Protein AF-A0A4C1X6K2-F1 (afdb_monomer_lite)

Radius of gyration: 17.64 Å; chains: 1; bounding box: 57×26×46 Å

pLDDT: mean 77.73, std 18.04, range [33.28, 96.62]

Sequence (104 aa):
MPGLHSVGFIIKNNSSNKIEEIRGINDRIALLNIRLHSYKDKEETGTVIRAQSSIKCVNKEKDIKTDTFYENLQSTIQAALKNLIVIADFNDEKKSREKEKNTR

Foldseek 3Di:
DPPPAADDDDDDPVQPVQWPDWDDLDRFKIKTWGWDQDPPRDTDIFMEIEGEADQDDPDPVVVVVRVVRVVSVVVVVVPTDPHYHYDYDHNDPPPPVVVVVPPD

Structure (mmCIF, N/CA/C/O backbone):
data_AF-A0A4C1X6K2-F1
#
_entry.id   AF-A0A4C1X6K2-F1
#
loop_
_atom_site.group_PDB
_atom_site.id
_atom_site.type_symbol
_atom_site.label_atom_id
_atom_site.label_alt_id
_atom_site.label_comp_id
_atom_site.label_asym_id
_atom_site.label_entity_id
_atom_site.label_seq_id
_atom_site.pdbx_PDB_ins_code
_atom_site.Cartn_x
_atom_site.Cartn_y
_atom_site.Cartn_z
_atom_site.occupancy
_atom_site.B_iso_or_equiv
_atom_site.auth_seq_id
_atom_site.auth_comp_id
_atom_site.auth_asym_id
_atom_site.auth_atom_id
_atom_site.pdbx_PDB_model_num
ATOM 1 N N . MET A 1 1 ? 5.127 -8.724 -21.320 1.00 33.28 1 MET A N 1
ATOM 2 C CA . MET A 1 1 ? 3.770 -9.299 -21.347 1.00 33.28 1 MET A CA 1
ATOM 3 C C . MET A 1 1 ? 3.020 -8.814 -20.118 1.00 33.28 1 MET A C 1
ATOM 5 O O . MET A 1 1 ? 3.642 -8.803 -19.056 1.00 33.28 1 MET A O 1
ATOM 9 N N . PRO A 1 2 ? 1.752 -8.392 -20.249 1.00 43.28 2 PRO A N 1
ATOM 10 C CA . PRO A 1 2 ? 0.874 -8.180 -19.097 1.00 43.28 2 PRO A CA 1
ATOM 11 C C . PRO A 1 2 ? 0.871 -9.440 -18.217 1.00 43.28 2 PRO A C 1
ATOM 13 O O . PRO A 1 2 ? 0.842 -10.546 -18.753 1.00 43.28 2 PRO A O 1
ATOM 16 N N . GLY A 1 3 ? 0.967 -9.291 -16.894 1.00 53.56 3 GLY A N 1
ATOM 17 C CA . GLY A 1 3 ? 0.905 -10.418 -15.948 1.00 53.56 3 GLY A CA 1
ATOM 18 C C . GLY A 1 3 ? 2.227 -11.126 -15.612 1.00 53.56 3 GLY A C 1
ATOM 19 O O . GLY A 1 3 ? 2.212 -12.085 -14.852 1.00 53.56 3 GLY A O 1
ATOM 20 N N . LEU A 1 4 ? 3.381 -10.667 -16.115 1.00 60.88 4 LEU A N 1
ATOM 21 C CA . LEU A 1 4 ? 4.676 -11.301 -15.799 1.00 60.88 4 LEU A CA 1
ATOM 22 C C . LEU A 1 4 ? 5.222 -10.936 -14.400 1.00 60.88 4 LEU A C 1
ATOM 24 O O . LEU A 1 4 ? 6.038 -11.666 -13.845 1.00 60.88 4 LEU A O 1
ATOM 28 N N . HIS A 1 5 ? 4.804 -9.799 -13.836 1.00 69.38 5 HIS A N 1
ATOM 29 C CA . HIS A 1 5 ? 5.351 -9.248 -12.588 1.00 69.38 5 HIS A CA 1
ATOM 30 C C . HIS A 1 5 ? 4.257 -8.654 -11.696 1.00 69.38 5 HIS A C 1
ATOM 32 O O . HIS A 1 5 ? 4.400 -7.522 -11.249 1.00 69.38 5 HIS A O 1
ATOM 38 N N . SER A 1 6 ? 3.150 -9.375 -11.507 1.00 74.38 6 SER A N 1
ATOM 39 C CA . SER A 1 6 ? 2.032 -8.917 -10.677 1.00 74.38 6 SER A CA 1
ATOM 40 C C . SER A 1 6 ? 2.308 -9.106 -9.187 1.00 74.38 6 SER A C 1
ATOM 42 O O . SER A 1 6 ? 2.766 -10.172 -8.772 1.00 74.38 6 SER A O 1
ATOM 44 N N . VAL A 1 7 ? 1.928 -8.125 -8.374 1.00 87.12 7 VAL A N 1
ATOM 45 C CA . VAL A 1 7 ? 1.872 -8.250 -6.911 1.00 87.12 7 VAL A CA 1
ATOM 46 C C . VAL A 1 7 ? 0.428 -8.285 -6.414 1.00 87.12 7 VAL A C 1
ATOM 48 O O . VAL A 1 7 ? -0.476 -7.735 -7.037 1.00 87.12 7 VAL A O 1
ATOM 51 N N . GLY A 1 8 ? 0.205 -8.929 -5.271 1.00 89.44 8 GLY A N 1
ATOM 52 C CA . GLY A 1 8 ? -1.115 -9.017 -4.656 1.00 89.44 8 GLY A CA 1
ATOM 53 C C . GLY A 1 8 ? -1.045 -9.445 -3.195 1.00 89.44 8 GLY A C 1
ATOM 54 O O . GLY A 1 8 ? 0.032 -9.735 -2.666 1.00 89.44 8 GLY A O 1
ATOM 55 N N . PHE A 1 9 ? -2.211 -9.486 -2.554 1.00 92.38 9 PHE A N 1
ATOM 56 C CA . PHE A 1 9 ? -2.372 -9.886 -1.160 1.00 92.38 9 PHE A CA 1
ATOM 57 C C . PHE A 1 9 ? -3.261 -11.123 -1.068 1.00 92.38 9 PHE A C 1
ATOM 59 O O . PHE A 1 9 ? -4.305 -11.197 -1.709 1.00 92.38 9 PHE A O 1
ATOM 66 N N . ILE A 1 10 ? -2.867 -12.073 -0.224 1.00 92.31 10 ILE A N 1
ATOM 67 C CA . ILE A 1 10 ? -3.746 -13.145 0.241 1.00 92.31 10 ILE A CA 1
ATOM 68 C C . ILE A 1 10 ? -4.108 -12.802 1.679 1.00 92.31 10 ILE A C 1
ATOM 70 O O . ILE A 1 10 ? -3.229 -12.683 2.533 1.00 92.31 10 ILE A O 1
ATOM 74 N N . ILE A 1 11 ? -5.399 -12.615 1.940 1.00 91.94 11 ILE A N 1
ATOM 75 C CA . ILE A 1 11 ? -5.901 -12.151 3.233 1.00 91.94 11 ILE A CA 1
ATOM 76 C C . ILE A 1 11 ? -6.815 -13.230 3.805 1.00 91.94 11 ILE A C 1
ATOM 78 O O . ILE A 1 11 ? -7.683 -13.758 3.111 1.00 91.94 11 ILE A O 1
ATOM 82 N N . LYS A 1 12 ? -6.613 -13.583 5.080 1.00 92.81 12 LYS A N 1
ATOM 83 C CA . LYS A 1 12 ? -7.491 -14.539 5.765 1.00 92.81 12 LYS A CA 1
ATOM 84 C C . LYS A 1 12 ? -8.904 -13.962 5.862 1.00 92.81 12 LYS A C 1
ATOM 86 O O . LYS A 1 12 ? -9.071 -12.792 6.198 1.00 92.81 12 LYS A O 1
ATOM 91 N N . ASN A 1 13 ? -9.915 -14.801 5.634 1.00 90.50 13 ASN A N 1
ATOM 92 C CA . ASN A 1 13 ? -11.314 -14.366 5.580 1.00 90.50 13 ASN A CA 1
ATOM 93 C C . ASN A 1 13 ? -11.777 -13.645 6.861 1.00 90.50 13 ASN A C 1
ATOM 95 O O . ASN A 1 13 ? -12.515 -12.669 6.797 1.00 90.50 13 ASN A O 1
ATOM 99 N N . ASN A 1 14 ? -11.288 -14.068 8.029 1.00 90.69 14 ASN A N 1
ATOM 100 C CA . ASN A 1 14 ? -11.596 -13.448 9.322 1.00 90.69 14 ASN A CA 1
ATOM 101 C C . ASN A 1 14 ? -10.994 -12.041 9.524 1.00 90.69 14 ASN A C 1
ATOM 103 O O . ASN A 1 14 ? -11.286 -11.401 10.530 1.00 90.69 14 ASN A O 1
ATOM 107 N N . SER A 1 15 ? -10.160 -11.572 8.595 1.00 88.12 15 SER A N 1
ATOM 108 C CA . SER A 1 15 ? -9.616 -10.211 8.563 1.00 88.12 15 SER A CA 1
ATOM 109 C C . SER A 1 15 ? -10.221 -9.360 7.443 1.00 88.12 15 SER A C 1
ATOM 111 O O . SER A 1 15 ? -9.826 -8.208 7.289 1.00 88.12 15 SER A O 1
ATOM 113 N N . SER A 1 16 ? -11.155 -9.901 6.651 1.00 88.81 16 SER A N 1
ATOM 114 C CA . SER A 1 16 ? -11.747 -9.202 5.500 1.00 88.81 16 SER A CA 1
ATOM 115 C C . SER A 1 16 ? -12.505 -7.938 5.906 1.00 88.81 16 SER A C 1
ATOM 117 O O . SER A 1 16 ? -12.377 -6.906 5.259 1.00 88.81 16 SER A O 1
ATOM 119 N N . ASN A 1 17 ? -13.206 -7.982 7.039 1.00 91.75 17 ASN A N 1
ATOM 120 C CA . ASN A 1 17 ? -13.929 -6.848 7.616 1.00 91.75 17 ASN A CA 1
ATOM 121 C C . ASN A 1 17 ? -13.021 -5.709 8.113 1.00 91.75 17 ASN A C 1
ATOM 123 O O . ASN A 1 17 ? -13.517 -4.631 8.434 1.00 91.75 17 ASN A O 1
ATOM 127 N N . LYS A 1 18 ? -11.709 -5.947 8.209 1.00 92.25 18 LYS A N 1
ATOM 128 C CA . LYS A 1 18 ? -10.715 -4.946 8.611 1.00 92.25 18 LYS A CA 1
ATOM 129 C C . LYS A 1 18 ? -10.070 -4.250 7.416 1.00 92.25 18 LYS A C 1
ATOM 131 O O . LYS A 1 18 ? -9.297 -3.322 7.624 1.00 92.25 18 LYS A O 1
ATOM 136 N N . ILE A 1 19 ? -10.320 -4.718 6.194 1.00 94.69 19 ILE A N 1
ATOM 137 C CA . ILE A 1 19 ? -9.764 -4.124 4.979 1.00 94.69 19 ILE A CA 1
ATOM 138 C C . ILE A 1 19 ? -10.506 -2.818 4.706 1.00 94.69 19 ILE A C 1
ATOM 140 O O . ILE A 1 19 ? -11.718 -2.826 4.520 1.00 94.69 19 ILE A O 1
ATOM 144 N N . GLU A 1 20 ? -9.759 -1.723 4.637 1.00 94.69 20 GLU A N 1
ATOM 145 C CA . GLU A 1 20 ? -10.288 -0.420 4.226 1.00 94.69 20 GLU A CA 1
ATOM 146 C C . GLU A 1 20 ? -10.143 -0.233 2.719 1.00 94.69 20 GLU A C 1
ATOM 148 O O . GLU A 1 20 ? -11.038 0.271 2.047 1.00 94.69 20 GLU A O 1
ATOM 153 N N . GLU A 1 21 ? -9.004 -0.657 2.169 1.00 95.31 21 GLU A N 1
ATOM 154 C CA . GLU A 1 21 ? -8.699 -0.459 0.760 1.00 95.31 21 GLU A CA 1
ATOM 155 C C . GLU A 1 21 ? -7.660 -1.463 0.266 1.00 95.31 21 GLU A C 1
ATOM 157 O O . GLU A 1 21 ? -6.667 -1.731 0.944 1.00 95.31 21 GLU A O 1
ATOM 162 N N . ILE A 1 22 ? -7.849 -1.951 -0.961 1.00 95.06 22 ILE A N 1
ATOM 163 C CA . ILE A 1 22 ? -6.799 -2.593 -1.755 1.00 95.06 22 ILE A CA 1
ATOM 164 C C . ILE A 1 22 ? -6.659 -1.793 -3.044 1.00 95.06 22 ILE A C 1
ATOM 166 O O . ILE A 1 22 ? -7.628 -1.652 -3.791 1.00 95.06 22 ILE A O 1
ATOM 170 N N . ARG A 1 23 ? -5.455 -1.295 -3.326 1.00 94.56 23 ARG A N 1
ATOM 171 C CA . ARG A 1 23 ? -5.187 -0.509 -4.534 1.00 94.56 23 ARG A CA 1
ATOM 172 C C . ARG A 1 23 ? -3.908 -0.983 -5.212 1.00 94.56 23 ARG A C 1
ATOM 174 O O . ARG A 1 23 ? -2.851 -1.062 -4.586 1.00 94.56 23 ARG A O 1
ATOM 181 N N . GLY A 1 24 ? -4.000 -1.267 -6.509 1.00 91.75 24 GLY A N 1
ATOM 182 C CA . GLY A 1 24 ? -2.832 -1.421 -7.373 1.00 91.75 24 GLY A CA 1
ATOM 183 C C . GLY A 1 24 ? -2.324 -0.046 -7.796 1.00 91.75 24 GLY A C 1
ATOM 184 O O . GLY A 1 24 ? -3.082 0.733 -8.366 1.00 91.75 24 GLY A O 1
ATOM 185 N N . ILE A 1 25 ? -1.064 0.263 -7.501 1.00 90.81 25 ILE A N 1
ATOM 186 C CA . ILE A 1 25 ? -0.408 1.490 -7.978 1.00 90.81 25 ILE A CA 1
ATOM 187 C C . ILE A 1 25 ? 0.090 1.276 -9.408 1.00 90.81 25 ILE A C 1
ATOM 189 O O . ILE A 1 25 ? -0.101 2.113 -10.284 1.00 90.81 25 ILE A O 1
ATOM 193 N N . ASN A 1 26 ? 0.710 0.124 -9.644 1.00 87.62 26 ASN A N 1
ATOM 194 C CA . ASN A 1 26 ? 1.071 -0.399 -10.956 1.00 87.62 26 ASN A CA 1
ATOM 195 C C . ASN A 1 26 ? 1.222 -1.926 -10.842 1.00 87.62 26 ASN A C 1
ATOM 197 O O . ASN A 1 26 ? 0.979 -2.492 -9.776 1.00 87.62 26 ASN A O 1
ATOM 201 N N . ASP A 1 27 ? 1.670 -2.595 -11.906 1.00 86.44 27 ASP A N 1
ATOM 202 C CA . ASP A 1 27 ? 1.849 -4.055 -11.916 1.00 86.44 27 ASP A CA 1
ATOM 203 C C . ASP A 1 27 ? 2.698 -4.579 -10.741 1.00 86.44 27 ASP A C 1
ATOM 205 O O . ASP A 1 27 ? 2.516 -5.709 -10.300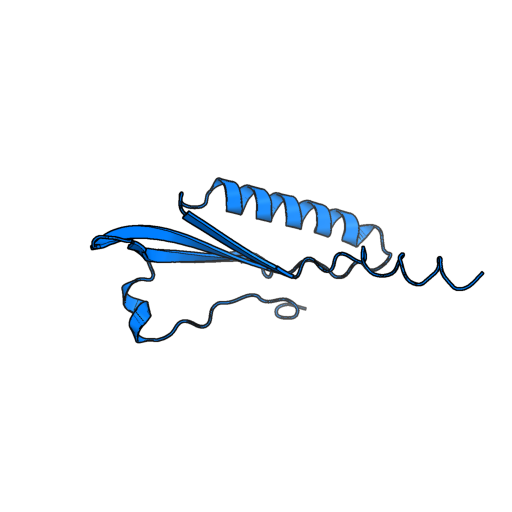 1.00 86.44 27 ASP A O 1
ATOM 209 N N . ARG A 1 28 ? 3.607 -3.758 -10.203 1.00 87.00 28 ARG A N 1
ATOM 210 C CA . ARG A 1 28 ? 4.660 -4.159 -9.262 1.00 87.00 28 ARG A CA 1
ATOM 211 C C . ARG A 1 28 ? 4.540 -3.565 -7.871 1.00 87.00 28 ARG A C 1
ATOM 213 O O . ARG A 1 28 ? 5.346 -3.922 -7.014 1.00 87.00 28 ARG A O 1
ATOM 220 N N . ILE A 1 29 ? 3.596 -2.658 -7.650 1.00 91.25 29 ILE A N 1
ATOM 221 C CA . ILE A 1 29 ? 3.360 -2.007 -6.364 1.00 91.25 29 ILE A CA 1
ATOM 222 C C . ILE A 1 29 ? 1.864 -2.070 -6.077 1.00 91.25 29 ILE A C 1
ATOM 224 O O . ILE A 1 29 ? 1.051 -1.539 -6.832 1.00 91.25 29 ILE A O 1
ATOM 228 N N . ALA A 1 30 ? 1.509 -2.686 -4.956 1.00 94.25 30 ALA A N 1
ATOM 229 C CA . ALA A 1 30 ? 0.153 -2.693 -4.430 1.00 94.25 30 ALA A CA 1
ATOM 230 C C . ALA A 1 30 ? 0.166 -2.261 -2.967 1.00 94.25 30 ALA A C 1
ATOM 232 O O . ALA A 1 30 ? 1.123 -2.527 -2.236 1.00 94.25 30 ALA A O 1
ATOM 233 N N . LEU A 1 31 ? -0.915 -1.619 -2.541 1.00 96.06 31 LEU A N 1
ATOM 234 C CA . LEU A 1 31 ? -1.124 -1.213 -1.161 1.00 96.06 31 LEU A CA 1
ATOM 235 C C . LEU A 1 31 ? -2.392 -1.855 -0.595 1.00 96.06 31 LEU A C 1
ATOM 237 O O . LEU A 1 31 ? -3.371 -2.086 -1.309 1.00 96.06 31 LEU A O 1
ATOM 241 N N . LEU A 1 32 ? -2.346 -2.128 0.701 1.00 96.62 32 LEU A N 1
ATOM 242 C CA . LEU A 1 32 ? -3.453 -2.603 1.513 1.00 96.62 32 LEU A CA 1
ATOM 243 C C . LEU A 1 32 ? -3.563 -1.685 2.728 1.00 96.62 32 LEU A C 1
ATOM 245 O O . LEU A 1 32 ? -2.660 -1.671 3.562 1.00 96.62 32 LEU A O 1
ATOM 249 N N . ASN A 1 33 ? -4.667 -0.957 2.845 1.00 95.69 33 ASN A N 1
ATOM 250 C CA . ASN A 1 33 ? -5.014 -0.251 4.073 1.00 95.69 33 ASN A CA 1
ATOM 251 C C . ASN A 1 33 ? -5.895 -1.160 4.932 1.00 95.69 33 ASN A C 1
ATOM 253 O O . ASN A 1 33 ? -6.866 -1.747 4.448 1.00 95.69 33 ASN A O 1
ATOM 257 N N . ILE A 1 34 ? -5.537 -1.303 6.206 1.00 94.44 34 ILE A N 1
ATOM 258 C CA . ILE A 1 34 ? -6.181 -2.231 7.134 1.00 94.44 34 ILE A CA 1
ATOM 259 C C . ILE A 1 34 ? -6.329 -1.608 8.523 1.00 94.44 34 ILE A C 1
ATOM 261 O O . ILE A 1 34 ? -5.438 -0.912 9.014 1.00 94.44 34 ILE A O 1
ATOM 265 N N . ARG A 1 35 ? -7.445 -1.908 9.185 1.00 92.94 35 ARG A N 1
ATOM 266 C CA . ARG A 1 35 ? -7.661 -1.622 10.603 1.00 92.94 35 ARG A CA 1
ATOM 267 C C . ARG A 1 35 ? -6.946 -2.651 11.471 1.00 92.94 35 ARG A C 1
ATOM 269 O O . ARG A 1 35 ? -7.169 -3.861 11.388 1.00 92.94 35 ARG A O 1
ATOM 276 N N . LEU A 1 36 ? -6.071 -2.155 12.327 1.00 85.62 36 LEU A N 1
ATOM 277 C CA . LEU A 1 36 ? -5.286 -2.895 13.297 1.00 85.62 36 LEU A CA 1
ATOM 278 C C . LEU A 1 36 ? -5.883 -2.665 14.684 1.00 85.62 36 LEU A C 1
ATOM 280 O O . LEU A 1 36 ? -6.255 -1.553 15.045 1.00 85.62 36 LEU A O 1
ATOM 284 N N . HIS A 1 37 ? -5.971 -3.730 15.472 1.00 79.44 37 HIS A N 1
ATOM 285 C CA . HIS A 1 37 ? -6.230 -3.585 16.901 1.00 79.44 37 HIS A CA 1
ATOM 286 C C . HIS A 1 37 ? -4.872 -3.413 17.575 1.00 79.44 37 HIS A C 1
ATOM 288 O O . HIS A 1 37 ? -4.033 -4.313 17.513 1.00 79.44 37 HIS A O 1
ATOM 294 N N . SER A 1 38 ? -4.638 -2.233 18.137 1.00 72.38 38 SER A N 1
ATOM 295 C CA . SER A 1 38 ? -3.409 -1.900 18.849 1.00 72.38 38 SER A CA 1
ATOM 296 C C . SER A 1 38 ? -3.509 -2.306 20.321 1.00 72.38 38 SER A C 1
ATOM 298 O O . SER A 1 38 ? -4.572 -2.672 20.830 1.00 72.38 38 SER A O 1
ATOM 300 N N . TYR A 1 39 ? -2.383 -2.238 21.024 1.00 63.94 39 TYR A N 1
ATOM 301 C CA . TYR A 1 39 ? -2.317 -2.492 22.459 1.00 63.94 39 TYR A CA 1
ATOM 302 C C . TYR A 1 39 ? -3.304 -1.573 23.207 1.00 63.94 39 TYR A C 1
ATOM 304 O O . TYR A 1 39 ? -3.268 -0.353 23.032 1.00 63.94 39 TYR A O 1
ATOM 312 N N . LYS A 1 40 ? -4.153 -2.156 24.070 1.00 73.19 40 LYS A N 1
ATOM 313 C CA . LYS A 1 40 ? -5.286 -1.511 24.780 1.00 73.19 40 LYS A CA 1
ATOM 314 C C . LYS A 1 40 ? -6.543 -1.229 23.937 1.00 73.19 40 LYS A C 1
ATOM 316 O O . LYS A 1 40 ? -7.201 -0.218 24.173 1.00 73.19 40 LYS A O 1
ATOM 321 N N . ASP A 1 41 ? -6.862 -2.088 22.969 1.00 70.75 41 ASP A N 1
ATOM 322 C CA . ASP A 1 41 ? -8.121 -2.051 22.198 1.00 70.75 41 ASP A CA 1
ATOM 323 C C . ASP A 1 41 ? -8.382 -0.734 21.453 1.00 70.75 41 ASP A C 1
ATOM 325 O O . ASP A 1 41 ? -9.518 -0.381 21.138 1.00 70.75 41 ASP A O 1
ATOM 329 N N . LYS A 1 42 ? -7.317 0.008 21.139 1.00 79.31 42 LYS A N 1
ATOM 330 C CA . LYS A 1 42 ? -7.422 1.167 20.259 1.00 79.31 42 LYS A CA 1
ATOM 331 C C . LYS A 1 42 ? -7.404 0.694 18.816 1.00 79.31 42 LYS A C 1
ATOM 333 O O . LYS A 1 42 ? -6.495 -0.029 18.402 1.00 79.31 42 LYS A O 1
ATOM 338 N N . GLU A 1 43 ? -8.408 1.114 18.062 1.00 83.12 43 GLU A N 1
ATOM 339 C CA . GLU A 1 43 ? -8.448 0.908 16.623 1.00 83.12 43 GLU A CA 1
ATOM 340 C C . GLU A 1 43 ? -7.455 1.879 15.975 1.00 83.12 43 GLU A C 1
ATOM 342 O O . GLU A 1 43 ? -7.542 3.097 16.129 1.00 83.12 43 GLU A O 1
ATOM 347 N N . GLU A 1 44 ? -6.458 1.324 15.299 1.00 88.81 44 GLU A N 1
ATOM 348 C CA . GLU A 1 44 ? -5.476 2.071 14.526 1.00 88.81 44 GLU A CA 1
ATOM 349 C C . GLU A 1 44 ? -5.560 1.637 13.069 1.00 88.81 44 GLU A C 1
ATOM 351 O O . GLU A 1 44 ? -5.976 0.528 12.753 1.00 88.81 44 GLU A O 1
ATOM 356 N N . THR A 1 45 ? -5.134 2.492 12.153 1.00 90.31 45 THR A N 1
ATOM 357 C CA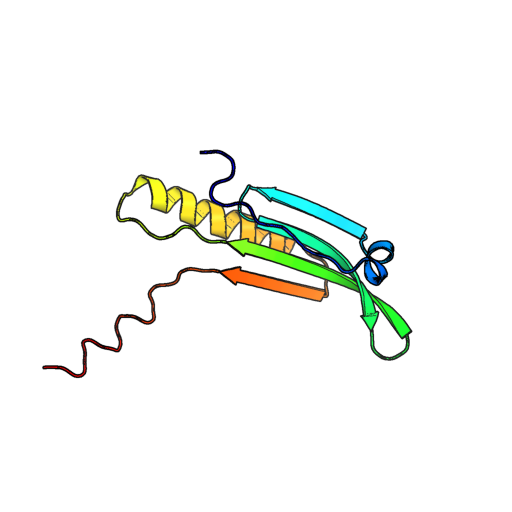 . THR A 1 45 ? -5.078 2.147 10.733 1.00 90.31 45 THR A CA 1
ATOM 358 C C . THR A 1 45 ? -3.628 1.984 10.309 1.00 90.31 45 THR A C 1
ATOM 360 O O . THR A 1 45 ? -2.769 2.775 10.708 1.00 90.31 45 THR A O 1
ATOM 363 N N . GLY A 1 46 ? -3.350 0.972 9.495 1.00 92.88 46 GLY A N 1
ATOM 364 C CA . GLY A 1 46 ? -2.032 0.740 8.927 1.00 92.88 46 GLY A CA 1
ATOM 365 C C . GLY A 1 46 ? -2.085 0.479 7.432 1.00 92.88 46 GLY A C 1
ATOM 366 O O . GLY A 1 46 ? -3.099 0.031 6.899 1.00 92.88 46 GLY A O 1
ATOM 367 N N . THR A 1 47 ? -0.969 0.743 6.768 1.00 96.19 47 THR A N 1
ATOM 368 C CA . THR A 1 47 ? -0.760 0.451 5.355 1.00 96.19 47 THR A CA 1
ATOM 369 C C . THR A 1 47 ? 0.282 -0.654 5.222 1.00 96.19 47 THR A C 1
ATOM 371 O O . THR A 1 47 ? 1.351 -0.604 5.831 1.00 96.19 47 THR A O 1
ATOM 374 N N . VAL A 1 48 ? -0.009 -1.652 4.394 1.00 95.81 48 VAL A N 1
ATOM 375 C CA . VAL A 1 48 ? 0.956 -2.648 3.932 1.00 95.81 48 VAL A CA 1
ATOM 376 C C . VAL A 1 48 ? 1.211 -2.402 2.454 1.00 95.81 48 VAL A C 1
ATOM 378 O O . VAL A 1 48 ? 0.295 -2.495 1.643 1.00 95.81 48 VAL A O 1
ATOM 381 N N . ILE A 1 49 ? 2.455 -2.104 2.091 1.00 95.81 49 ILE A N 1
ATOM 382 C CA . ILE A 1 49 ? 2.881 -1.949 0.699 1.00 95.81 49 ILE A CA 1
ATOM 383 C C . ILE A 1 49 ? 3.620 -3.217 0.282 1.00 95.81 49 ILE A C 1
ATOM 385 O O . ILE A 1 49 ? 4.611 -3.600 0.908 1.00 95.81 49 ILE A O 1
ATOM 389 N N . ARG A 1 50 ? 3.160 -3.860 -0.794 1.00 94.00 50 ARG A N 1
ATOM 390 C CA . ARG A 1 50 ? 3.866 -4.955 -1.462 1.00 94.00 50 ARG A CA 1
ATOM 391 C C . ARG A 1 50 ? 4.512 -4.419 -2.731 1.00 94.00 50 ARG A C 1
ATOM 393 O O . ARG A 1 50 ? 3.805 -3.907 -3.595 1.00 94.00 50 ARG A O 1
ATOM 400 N N . ALA A 1 51 ? 5.830 -4.562 -2.850 1.00 91.44 51 ALA A N 1
ATOM 401 C CA . ALA A 1 51 ? 6.568 -4.094 -4.020 1.00 91.44 51 ALA A CA 1
ATOM 402 C C . ALA A 1 51 ? 7.519 -5.161 -4.591 1.00 91.44 51 ALA A C 1
ATOM 404 O O . ALA A 1 51 ? 8.077 -5.970 -3.851 1.00 91.44 51 ALA A O 1
ATOM 405 N N . GLN A 1 52 ? 7.732 -5.165 -5.906 1.00 86.69 52 GLN A N 1
ATOM 406 C CA . GLN A 1 52 ? 8.710 -6.038 -6.560 1.00 86.69 52 GLN A CA 1
ATOM 407 C C . GLN A 1 52 ? 9.549 -5.263 -7.580 1.00 86.69 52 GLN A C 1
ATOM 409 O O . GLN A 1 52 ? 9.031 -4.759 -8.576 1.00 86.69 52 GLN A O 1
ATOM 414 N N . SER A 1 53 ? 10.857 -5.173 -7.333 1.00 80.38 53 SER A N 1
ATOM 415 C CA . SER A 1 53 ? 11.802 -4.455 -8.193 1.00 80.38 53 SER A CA 1
ATOM 416 C C . SER A 1 53 ? 12.132 -5.236 -9.474 1.00 80.38 53 SER A C 1
ATOM 418 O O . SER A 1 53 ? 12.076 -6.469 -9.509 1.00 80.38 53 SER A O 1
ATOM 420 N N . SER A 1 54 ? 12.512 -4.515 -10.536 1.00 69.12 54 SER A N 1
ATOM 421 C CA . SER A 1 54 ? 13.086 -5.106 -11.755 1.00 69.12 54 SER A CA 1
ATOM 422 C C . SER A 1 54 ? 14.346 -5.910 -11.432 1.00 69.12 54 SER A C 1
ATOM 424 O O . SER A 1 54 ? 15.238 -5.409 -10.754 1.00 69.12 54 SER A O 1
ATOM 426 N N . ILE A 1 55 ? 14.506 -7.088 -12.040 1.00 59.19 55 ILE A N 1
ATOM 427 C CA . ILE A 1 55 ? 15.836 -7.693 -12.192 1.00 59.19 55 ILE A CA 1
ATOM 428 C C . ILE A 1 55 ? 16.649 -6.775 -13.116 1.00 59.19 55 ILE A C 1
ATOM 430 O O . ILE A 1 55 ? 16.214 -6.488 -14.241 1.00 59.19 55 ILE A O 1
ATOM 434 N N . LYS A 1 56 ? 17.809 -6.298 -12.645 1.00 53.06 56 LYS A N 1
ATOM 435 C CA . LYS A 1 56 ? 18.763 -5.547 -13.469 1.00 53.06 56 LYS A CA 1
ATOM 436 C C . LYS A 1 56 ? 19.234 -6.456 -14.607 1.00 53.06 56 LYS A C 1
ATOM 438 O O . LYS A 1 56 ? 19.975 -7.403 -14.390 1.00 53.06 56 LYS A O 1
ATOM 443 N N . CYS A 1 57 ? 18.798 -6.182 -15.833 1.00 41.94 57 CYS A N 1
ATOM 444 C CA . CYS A 1 57 ? 19.485 -6.667 -17.031 1.00 41.94 57 CYS A CA 1
ATOM 445 C C . CYS A 1 57 ? 20.154 -5.458 -17.682 1.00 41.94 57 CYS A C 1
ATOM 447 O O . CYS A 1 57 ? 19.539 -4.396 -17.726 1.00 41.94 57 CYS A O 1
ATOM 449 N N . VAL A 1 58 ? 21.367 -5.661 -18.197 1.00 48.38 58 VAL A N 1
ATOM 450 C CA . VAL A 1 58 ? 22.419 -4.703 -18.614 1.00 48.38 58 VAL A CA 1
ATOM 451 C C . VAL A 1 58 ? 22.040 -3.755 -19.783 1.00 48.38 58 VAL A C 1
ATOM 453 O O . VAL A 1 58 ? 22.897 -3.290 -20.524 1.00 48.38 58 VAL A O 1
ATOM 456 N N . ASN A 1 59 ? 20.760 -3.428 -19.978 1.00 51.38 59 ASN A N 1
ATOM 457 C CA . ASN A 1 59 ? 20.292 -2.579 -21.076 1.00 51.38 59 ASN A CA 1
ATOM 458 C C . ASN A 1 59 ? 19.761 -1.239 -20.547 1.00 51.38 59 ASN A C 1
ATOM 460 O O . ASN A 1 59 ? 18.827 -1.213 -19.746 1.00 51.38 59 ASN A O 1
ATOM 464 N N . LYS A 1 60 ? 20.305 -0.135 -21.077 1.00 52.03 60 LYS A N 1
ATOM 465 C CA . LYS A 1 60 ? 20.037 1.265 -20.682 1.00 52.03 60 LYS A CA 1
ATOM 466 C C . LYS A 1 60 ? 18.551 1.668 -20.637 1.00 52.03 60 LYS A C 1
ATOM 468 O O . LYS A 1 60 ? 18.177 2.542 -19.868 1.00 52.03 60 LYS A O 1
ATOM 473 N N . GLU A 1 61 ? 17.675 1.018 -21.406 1.00 55.84 61 GLU A N 1
ATOM 474 C CA . GLU A 1 61 ? 16.220 1.272 -21.370 1.00 55.84 61 GLU A CA 1
ATOM 475 C C . GLU A 1 61 ? 15.529 0.784 -20.079 1.00 55.84 61 GLU A C 1
ATOM 477 O O . GLU A 1 61 ? 14.424 1.227 -19.757 1.00 55.84 61 GLU A O 1
ATOM 482 N N . LYS A 1 62 ? 16.142 -0.143 -19.327 1.00 54.03 62 LYS A N 1
ATOM 483 C CA . LYS A 1 62 ? 15.605 -0.635 -18.046 1.00 54.03 62 LYS A CA 1
ATOM 484 C C . LYS A 1 62 ? 16.046 0.201 -16.842 1.00 54.03 62 LYS A C 1
ATOM 486 O O . LYS A 1 62 ? 15.372 0.122 -15.815 1.00 54.03 62 LYS A O 1
ATOM 491 N N . ASP A 1 63 ? 17.098 1.011 -16.964 1.00 53.66 63 ASP A N 1
ATOM 492 C CA . ASP A 1 63 ? 17.535 1.910 -15.886 1.00 53.66 63 ASP A CA 1
ATOM 493 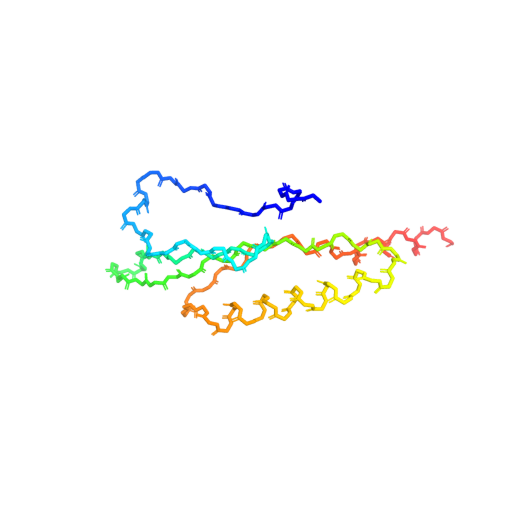C C . ASP A 1 63 ? 16.468 2.982 -15.615 1.00 53.66 63 ASP A C 1
ATOM 495 O O . ASP A 1 63 ? 16.020 3.117 -14.481 1.00 53.66 63 ASP A O 1
ATOM 499 N N . ILE A 1 64 ? 15.898 3.582 -16.670 1.00 57.72 64 ILE A N 1
ATOM 500 C CA . ILE A 1 64 ? 14.773 4.536 -16.568 1.00 57.72 64 ILE A CA 1
ATOM 501 C C . ILE A 1 64 ? 13.563 3.906 -15.851 1.00 57.72 64 ILE A C 1
ATOM 503 O O . ILE A 1 64 ? 12.943 4.517 -14.987 1.00 57.72 64 ILE A O 1
ATOM 507 N N . LYS A 1 65 ? 13.238 2.639 -16.153 1.00 60.16 65 LYS A N 1
ATOM 508 C CA . LYS A 1 65 ? 12.131 1.912 -15.496 1.00 60.16 65 LYS A CA 1
ATOM 509 C C . LYS A 1 65 ? 12.409 1.586 -14.027 1.00 60.16 65 LYS A C 1
ATOM 511 O O . LYS A 1 65 ? 11.473 1.303 -13.282 1.00 60.16 65 LYS A O 1
ATOM 516 N N . THR A 1 66 ? 13.679 1.556 -13.635 1.00 61.47 66 THR A N 1
ATOM 517 C CA . THR A 1 66 ? 14.100 1.314 -12.254 1.00 61.47 66 THR A CA 1
ATOM 518 C C . THR A 1 66 ? 13.960 2.595 -11.439 1.00 61.47 66 THR A C 1
ATOM 520 O O . THR A 1 66 ? 13.393 2.544 -10.350 1.00 61.47 66 THR A O 1
ATOM 523 N N . ASP A 1 67 ? 14.337 3.742 -12.003 1.00 67.12 67 ASP A N 1
ATOM 524 C CA . ASP A 1 67 ? 14.145 5.051 -11.369 1.00 67.12 67 ASP A CA 1
ATOM 525 C C . ASP A 1 67 ? 12.655 5.345 -11.145 1.00 67.12 67 ASP A C 1
ATOM 527 O O . ASP A 1 67 ? 12.232 5.600 -10.017 1.00 67.12 67 ASP A O 1
ATOM 531 N N . THR A 1 68 ? 11.817 5.121 -12.162 1.00 80.31 68 THR A N 1
ATOM 532 C CA . THR A 1 68 ? 10.357 5.268 -12.030 1.00 80.31 68 THR A CA 1
ATOM 533 C C . THR A 1 68 ? 9.744 4.303 -11.003 1.00 80.31 68 THR A C 1
ATOM 535 O O . THR A 1 68 ? 8.708 4.601 -10.407 1.00 80.31 68 THR A O 1
ATOM 538 N N . PHE A 1 69 ? 10.340 3.129 -10.758 1.00 83.94 69 PHE A N 1
ATOM 539 C CA . PHE A 1 69 ? 9.861 2.227 -9.703 1.00 83.94 69 PHE A CA 1
ATOM 540 C C . PHE A 1 69 ? 10.098 2.821 -8.311 1.00 83.94 69 PHE A C 1
ATOM 542 O O . PHE A 1 69 ? 9.174 2.832 -7.496 1.00 83.94 69 PHE A O 1
ATOM 549 N N . TYR A 1 70 ? 11.308 3.318 -8.042 1.00 86.38 70 TYR A N 1
ATOM 550 C CA . TYR A 1 70 ? 11.641 3.897 -6.741 1.00 86.38 70 TYR A CA 1
ATOM 551 C C . TYR A 1 70 ? 10.891 5.204 -6.485 1.00 86.38 70 TYR A C 1
ATOM 553 O O . TYR A 1 70 ? 10.426 5.404 -5.366 1.00 86.38 70 TYR A O 1
ATOM 561 N N . GLU A 1 71 ? 10.684 6.029 -7.513 1.00 89.69 71 GLU A N 1
ATOM 562 C CA . GLU A 1 71 ? 9.828 7.218 -7.432 1.00 89.69 71 GLU A CA 1
ATOM 563 C C . GLU A 1 71 ? 8.392 6.844 -7.047 1.00 89.69 71 GLU A C 1
ATOM 565 O O . GLU A 1 71 ? 7.865 7.345 -6.054 1.00 89.69 71 GLU A O 1
ATOM 570 N N . ASN A 1 72 ? 7.780 5.888 -7.756 1.00 90.31 72 ASN A N 1
ATOM 571 C CA . ASN A 1 72 ? 6.427 5.427 -7.437 1.00 90.31 72 ASN A CA 1
ATOM 572 C C . ASN A 1 72 ? 6.337 4.823 -6.030 1.00 90.31 72 ASN A C 1
ATOM 574 O O . ASN A 1 72 ? 5.365 5.066 -5.311 1.00 90.31 72 ASN A O 1
ATOM 578 N N . LEU A 1 73 ? 7.339 4.044 -5.612 1.00 91.69 73 LEU A N 1
ATOM 579 C CA . LEU A 1 73 ? 7.386 3.472 -4.268 1.00 91.69 73 LEU A CA 1
ATOM 580 C C . LEU A 1 73 ? 7.496 4.571 -3.207 1.00 91.69 73 LEU A C 1
ATOM 582 O O . LEU A 1 73 ? 6.768 4.531 -2.217 1.00 91.69 73 LEU A O 1
ATOM 586 N N . GLN A 1 74 ? 8.355 5.566 -3.425 1.00 93.00 74 GLN A N 1
ATOM 587 C CA . GLN A 1 74 ? 8.518 6.696 -2.520 1.00 93.00 74 GLN A CA 1
ATOM 588 C C . GLN A 1 74 ? 7.226 7.507 -2.401 1.00 93.00 74 GLN A C 1
ATOM 590 O O . GLN A 1 74 ? 6.791 7.780 -1.283 1.00 93.00 74 GLN A O 1
ATOM 595 N N . SER A 1 75 ? 6.574 7.834 -3.5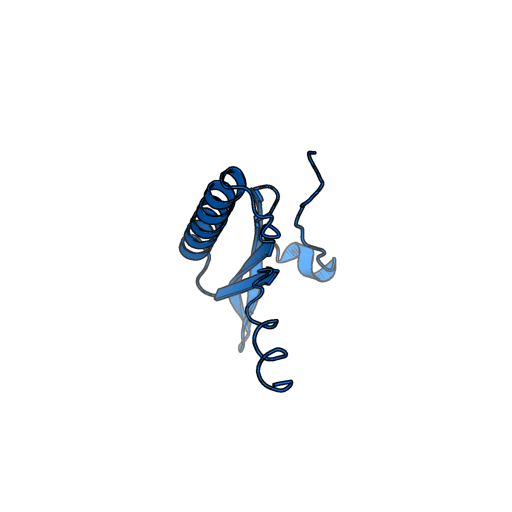18 1.00 93.62 75 SER A N 1
ATOM 596 C CA . SER A 1 75 ? 5.279 8.521 -3.500 1.00 93.62 75 SER A CA 1
ATOM 597 C C . SER A 1 75 ? 4.206 7.698 -2.781 1.00 93.62 75 SER A C 1
ATOM 599 O O . SER A 1 75 ? 3.423 8.250 -2.012 1.00 93.62 75 SER A O 1
ATOM 601 N N . THR A 1 76 ? 4.202 6.372 -2.955 1.00 93.81 76 THR A N 1
ATOM 602 C CA . THR A 1 76 ? 3.266 5.479 -2.248 1.00 93.81 76 THR A CA 1
ATOM 603 C C . THR A 1 76 ? 3.527 5.469 -0.738 1.00 93.81 76 THR A C 1
ATOM 605 O O . THR A 1 76 ? 2.584 5.503 0.044 1.00 93.81 76 THR A O 1
ATOM 608 N N . ILE A 1 77 ? 4.797 5.463 -0.315 1.00 94.31 77 ILE A N 1
ATOM 609 C CA . ILE A 1 77 ? 5.194 5.541 1.101 1.00 94.31 77 ILE A CA 1
ATOM 610 C C . ILE A 1 77 ? 4.780 6.882 1.712 1.00 94.31 77 ILE A C 1
ATOM 612 O O . ILE A 1 77 ? 4.260 6.910 2.822 1.00 94.31 77 ILE A O 1
ATOM 616 N N . GLN A 1 78 ? 4.982 7.990 0.996 1.00 94.69 78 GLN A N 1
ATOM 617 C CA . GLN A 1 78 ? 4.613 9.327 1.471 1.00 94.69 78 GLN A CA 1
ATOM 618 C C . GLN A 1 78 ? 3.097 9.504 1.626 1.00 94.69 78 GLN A C 1
A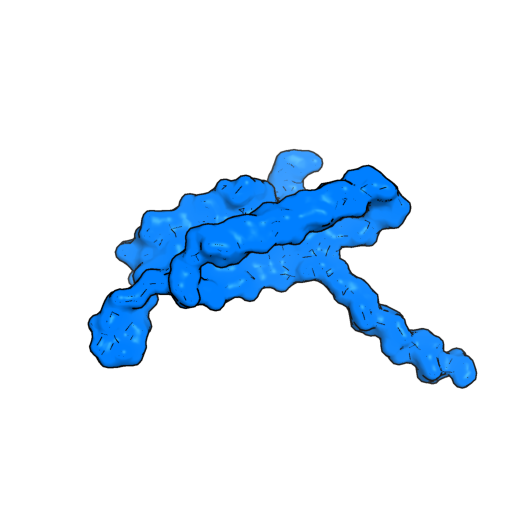TOM 620 O O . GLN A 1 78 ? 2.659 10.239 2.506 1.00 94.69 78 GLN A O 1
ATOM 625 N N . ALA A 1 79 ? 2.306 8.827 0.792 1.00 92.12 79 ALA A N 1
ATOM 626 C CA . ALA A 1 79 ? 0.847 8.840 0.861 1.00 92.12 79 ALA A CA 1
ATOM 627 C C . ALA A 1 79 ? 0.258 7.815 1.853 1.00 92.12 79 ALA A C 1
ATOM 629 O O . ALA A 1 79 ? -0.960 7.776 2.034 1.00 92.12 79 ALA A O 1
ATOM 630 N N . ALA A 1 80 ? 1.086 6.961 2.461 1.00 92.75 80 ALA A N 1
ATOM 631 C CA . ALA A 1 80 ? 0.629 5.904 3.354 1.00 92.75 80 ALA A CA 1
ATOM 632 C C . ALA A 1 80 ? 0.167 6.439 4.719 1.00 92.75 80 ALA A C 1
ATOM 634 O O . ALA A 1 80 ? 0.514 7.538 5.152 1.00 92.75 80 ALA A O 1
ATOM 635 N N . LEU A 1 81 ? -0.609 5.616 5.426 1.00 89.56 81 LEU A N 1
ATOM 636 C CA . LEU A 1 81 ? -1.036 5.899 6.790 1.00 89.56 81 LEU A CA 1
ATOM 637 C C . LEU A 1 81 ? 0.148 5.843 7.766 1.00 89.56 81 LEU A C 1
ATOM 639 O O . LEU A 1 81 ? 1.202 5.277 7.478 1.00 89.56 81 LEU A O 1
ATOM 643 N N . LYS A 1 82 ? -0.058 6.397 8.967 1.00 85.81 82 LYS A N 1
ATOM 644 C CA . LYS A 1 82 ? 0.978 6.540 10.005 1.00 85.81 82 LYS A CA 1
ATOM 645 C C . LYS A 1 82 ? 1.728 5.236 10.312 1.00 85.81 82 LYS A C 1
ATOM 647 O O . LYS A 1 82 ? 2.942 5.265 10.493 1.00 85.81 82 LYS A O 1
ATOM 652 N N . ASN A 1 83 ? 1.011 4.117 10.396 1.00 90.12 83 ASN A N 1
ATOM 653 C CA . ASN A 1 83 ? 1.609 2.804 10.610 1.00 90.12 83 ASN A CA 1
ATOM 654 C C . ASN A 1 83 ? 1.861 2.143 9.253 1.00 90.12 83 ASN A C 1
ATOM 656 O O . ASN A 1 83 ? 0.914 1.891 8.512 1.00 90.12 83 ASN A O 1
ATOM 660 N N . LEU A 1 84 ? 3.118 1.837 8.939 1.00 92.94 84 LEU A N 1
ATOM 661 C CA . LEU A 1 84 ? 3.508 1.358 7.616 1.00 92.94 84 LEU A CA 1
ATOM 662 C C . LEU A 1 84 ? 4.381 0.107 7.703 1.00 92.94 84 LEU A C 1
ATOM 664 O O . LEU A 1 84 ? 5.382 0.075 8.416 1.00 92.94 84 LEU A O 1
ATOM 668 N N . ILE A 1 85 ? 4.036 -0.894 6.897 1.00 94.06 85 ILE A N 1
ATOM 669 C CA . ILE A 1 85 ? 4.893 -2.037 6.596 1.00 94.06 85 ILE A CA 1
ATOM 670 C C . ILE A 1 85 ? 5.162 -2.045 5.094 1.00 94.06 85 ILE A C 1
ATOM 672 O O . ILE A 1 85 ? 4.236 -2.141 4.292 1.00 94.06 85 ILE A O 1
ATOM 676 N N . VAL A 1 86 ? 6.435 -1.999 4.705 1.00 93.31 86 VAL A N 1
ATOM 677 C CA . VAL A 1 86 ? 6.856 -2.207 3.315 1.00 93.31 86 VAL A CA 1
ATOM 678 C C . VAL A 1 86 ? 7.479 -3.590 3.209 1.00 93.31 86 VAL A C 1
ATOM 680 O O . VAL A 1 86 ? 8.474 -3.880 3.869 1.00 93.31 86 VAL A O 1
ATOM 683 N N . ILE A 1 87 ? 6.901 -4.447 2.371 1.00 92.19 87 ILE A N 1
ATOM 684 C CA . ILE A 1 87 ? 7.446 -5.769 2.071 1.00 92.19 87 ILE A CA 1
ATOM 685 C C . ILE A 1 87 ? 7.810 -5.792 0.598 1.00 92.19 87 ILE A C 1
ATOM 687 O O . ILE A 1 87 ? 6.932 -5.751 -0.266 1.00 92.19 87 ILE A O 1
ATOM 691 N N . ALA A 1 88 ? 9.099 -5.888 0.303 1.00 84.88 88 ALA A N 1
ATOM 692 C CA . ALA A 1 88 ? 9.560 -5.819 -1.068 1.00 84.88 88 ALA A CA 1
ATOM 693 C C . ALA A 1 88 ? 10.663 -6.821 -1.380 1.00 84.88 88 ALA A C 1
ATOM 695 O O . ALA A 1 88 ? 11.476 -7.164 -0.523 1.00 84.88 88 ALA A O 1
ATOM 696 N N . ASP A 1 89 ? 10.677 -7.261 -2.634 1.00 82.19 89 ASP A N 1
ATOM 697 C CA . ASP A 1 89 ? 11.829 -7.917 -3.237 1.00 82.19 89 ASP A CA 1
ATOM 698 C C . ASP A 1 89 ? 12.598 -6.880 -4.058 1.00 82.19 89 ASP A C 1
ATOM 700 O O . ASP A 1 89 ? 12.157 -6.453 -5.129 1.00 82.19 89 ASP A O 1
ATOM 704 N N . PHE A 1 90 ? 13.715 -6.412 -3.505 1.00 74.81 90 PHE A N 1
ATOM 705 C CA . PHE A 1 90 ? 14.507 -5.343 -4.104 1.00 74.81 90 PHE A CA 1
ATOM 706 C C . PHE A 1 90 ? 15.528 -5.837 -5.134 1.00 74.81 90 PHE A C 1
ATOM 708 O O . PHE A 1 90 ? 16.076 -4.995 -5.841 1.00 74.81 90 PHE A O 1
ATOM 715 N N . ASN A 1 91 ? 15.778 -7.152 -5.240 1.00 67.38 91 ASN A N 1
ATOM 716 C CA . ASN A 1 91 ? 16.775 -7.729 -6.155 1.00 67.38 91 ASN A CA 1
ATOM 717 C C . ASN A 1 91 ? 18.130 -6.972 -6.168 1.00 67.38 91 ASN A C 1
ATOM 719 O O . ASN A 1 91 ? 18.742 -6.788 -7.220 1.00 67.38 91 ASN A O 1
ATOM 723 N N . ASP A 1 92 ? 18.606 -6.493 -5.009 1.00 62.44 92 ASP A N 1
ATOM 724 C CA . ASP A 1 92 ? 19.879 -5.763 -4.920 1.00 62.44 92 ASP A CA 1
ATOM 725 C C . ASP A 1 92 ? 21.046 -6.770 -4.878 1.00 62.44 92 ASP A C 1
ATOM 727 O O . ASP A 1 92 ? 21.256 -7.459 -3.877 1.00 62.44 92 ASP A O 1
ATOM 731 N N . GLU A 1 93 ? 21.835 -6.859 -5.956 1.00 54.12 93 GLU A N 1
ATOM 732 C CA . GLU A 1 93 ? 23.034 -7.714 -6.086 1.00 54.12 93 GLU A CA 1
ATOM 733 C C . GLU A 1 93 ? 24.208 -7.291 -5.174 1.00 54.12 93 GLU A C 1
ATOM 735 O O . GLU A 1 93 ? 25.376 -7.571 -5.443 1.00 54.12 93 GLU A O 1
ATOM 740 N N . LYS A 1 94 ? 23.960 -6.619 -4.049 1.00 52.16 94 LYS A N 1
ATOM 741 C CA . LYS A 1 94 ? 25.040 -6.240 -3.124 1.00 52.16 94 LYS A CA 1
ATOM 742 C C . LYS A 1 94 ? 25.699 -7.427 -2.416 1.00 52.16 94 LYS A C 1
ATOM 744 O O . LYS A 1 94 ? 26.749 -7.241 -1.812 1.00 52.16 94 LYS A O 1
ATOM 749 N N . LYS A 1 95 ? 25.145 -8.642 -2.513 1.00 46.09 95 LYS A N 1
ATOM 750 C CA . LYS A 1 95 ? 25.687 -9.845 -1.851 1.00 46.09 95 LYS A CA 1
ATOM 751 C C . LYS A 1 95 ? 26.679 -10.677 -2.677 1.00 46.09 95 LYS A C 1
ATOM 753 O O . LYS A 1 95 ? 27.266 -11.600 -2.123 1.00 46.09 95 LYS A O 1
ATOM 758 N N . SER A 1 96 ? 26.917 -10.386 -3.957 1.00 46.56 96 SER A N 1
ATOM 759 C CA . SER A 1 96 ? 27.855 -11.181 -4.776 1.00 46.56 96 SER A CA 1
ATOM 760 C C . SER A 1 96 ? 29.316 -10.709 -4.714 1.00 46.56 96 SER A C 1
ATOM 762 O O . SER A 1 96 ? 30.205 -11.478 -5.063 1.00 46.56 96 SER A O 1
ATOM 764 N N . ARG A 1 97 ? 29.614 -9.506 -4.194 1.00 51.16 97 ARG A N 1
ATOM 765 C CA . ARG A 1 97 ? 30.998 -8.973 -4.151 1.00 51.16 97 ARG A CA 1
ATOM 766 C C . ARG A 1 97 ? 31.859 -9.468 -2.986 1.00 51.16 97 ARG A C 1
ATOM 768 O O . ARG A 1 97 ? 33.060 -9.216 -2.979 1.00 51.16 97 ARG A O 1
ATOM 775 N N . GLU A 1 98 ? 31.282 -10.160 -2.006 1.00 49.56 98 GLU A N 1
ATOM 776 C CA . GLU A 1 98 ? 32.037 -10.647 -0.841 1.00 49.56 98 GLU A CA 1
ATOM 777 C C . GLU A 1 98 ? 32.692 -12.019 -1.086 1.00 49.56 98 GLU A C 1
ATOM 779 O O . GLU A 1 98 ? 33.616 -12.400 -0.375 1.00 49.56 98 GLU A O 1
ATOM 784 N N . LYS A 1 99 ? 32.291 -12.741 -2.146 1.00 47.44 99 LYS A N 1
ATOM 785 C CA . LYS A 1 99 ? 32.884 -14.044 -2.498 1.00 47.44 99 LYS A CA 1
ATOM 786 C C . LYS A 1 99 ? 34.133 -13.965 -3.383 1.00 47.44 99 LYS A C 1
ATOM 788 O O . LYS A 1 99 ? 34.872 -14.938 -3.425 1.00 47.44 99 LYS A O 1
ATOM 793 N N . GLU A 1 100 ? 34.421 -12.832 -4.028 1.00 50.44 100 GLU A N 1
ATOM 794 C CA . GLU A 1 100 ? 35.600 -12.692 -4.910 1.00 50.44 100 GLU A CA 1
ATOM 795 C C . GLU A 1 100 ? 36.858 -12.140 -4.218 1.00 50.44 100 GLU A C 1
ATOM 797 O O . GLU A 1 100 ? 37.929 -12.118 -4.821 1.00 50.44 100 GLU A O 1
ATOM 802 N N . LYS A 1 101 ? 36.777 -11.716 -2.948 1.00 50.69 101 LYS A N 1
ATOM 803 C CA . LYS A 1 101 ? 37.951 -11.219 -2.201 1.00 50.69 101 LYS A CA 1
ATOM 804 C C . LYS A 1 101 ? 38.692 -12.278 -1.381 1.00 50.69 101 LYS A C 1
ATOM 806 O O . LYS A 1 101 ? 39.739 -11.960 -0.837 1.00 50.69 101 LYS A O 1
ATOM 811 N N . ASN A 1 102 ? 38.200 -13.518 -1.332 1.00 51.22 102 ASN A N 1
ATOM 812 C CA . ASN A 1 102 ? 38.815 -14.614 -0.569 1.00 51.22 102 ASN A CA 1
ATOM 813 C C . ASN A 1 102 ? 39.403 -15.730 -1.457 1.00 51.22 102 ASN A C 1
ATOM 815 O O . ASN A 1 102 ? 39.542 -16.866 -1.013 1.00 51.22 102 ASN A O 1
ATOM 819 N N . THR A 1 103 ? 39.712 -15.438 -2.724 1.00 48.97 103 THR A N 1
ATOM 820 C CA . THR A 1 103 ? 40.259 -16.429 -3.676 1.00 48.97 103 THR A CA 1
ATOM 821 C C . THR A 1 103 ? 41.421 -15.903 -4.526 1.00 48.97 103 THR A C 1
ATOM 823 O O .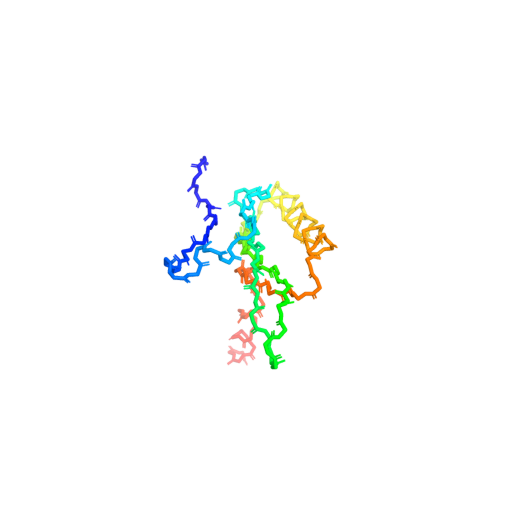 THR A 1 103 ? 41.659 -16.411 -5.619 1.00 48.97 103 THR A O 1
ATOM 826 N N . ARG A 1 104 ? 42.161 -14.900 -4.045 1.00 42.12 104 ARG A N 1
ATOM 827 C CA . ARG A 1 104 ? 43.432 -14.484 -4.656 1.00 42.12 104 ARG A CA 1
ATOM 828 C C . ARG A 1 104 ? 44.569 -14.593 -3.664 1.00 42.12 104 ARG A C 1
ATOM 830 O O . ARG A 1 104 ? 44.342 -14.191 -2.503 1.00 42.12 104 ARG A O 1
#

Organism: Eumeta variegata (NCBI:txid151549)

Secondary structure (DSSP, 8-state):
-TTSS-------GGGGGGEEEEEEEETTEEEEEEEEE-TTS-EEEEEEEEEEPPP--S-THHHHHHHHHHHHHHHHHHTS-SEEEEEEE---GGGSTTSSSS--